Protein AF-A0A6B3SH39-F1 (afdb_monomer)

Secondary structure (DSSP, 8-state):
----HHHHHHHHSPTT-EEEE---GGGT--HHHHHHHHHHHHHHHHTTSEEEEEEEE--SSS---EEEEEEEE--

Organism: NCBI:txid2709383

Mean predicted aligned error: 3.97 Å

Sequence (75 aa):
MMRDVAKQAYEATKIGATGWMRPDATKGETLEGFQSVFHSAQAMQDAGLILIQQVHRESASGKKLIDAIQFMRAK

Foldseek 3Di:
DDDLQLVVQLVPADAQGKTKRFADVVVVGDLVNCQVSVVVVVVCVVVVQKAWDDWDADDPVVDRTTGMTMIHGND

Structure (mmCIF, N/CA/C/O backbone):
data_AF-A0A6B3SH39-F1
#
_entry.id   AF-A0A6B3SH39-F1
#
loop_
_atom_site.group_PDB
_atom_site.id
_atom_site.type_symbol
_atom_site.label_atom_id
_atom_site.label_alt_id
_atom_site.label_comp_id
_atom_site.label_asym_id
_atom_site.label_entity_id
_atom_site.label_seq_id
_atom_site.pdbx_PDB_ins_code
_atom_site.Cartn_x
_atom_site.Cartn_y
_atom_site.Cartn_z
_atom_site.occupancy
_atom_site.B_iso_or_equiv
_atom_site.auth_seq_id
_atom_site.auth_comp_id
_atom_site.auth_asym_id
_atom_site.auth_atom_id
_atom_site.pdbx_PDB_model_num
ATOM 1 N N . MET A 1 1 ? -8.667 0.099 -18.513 1.00 46.94 1 MET A N 1
ATOM 2 C CA . MET A 1 1 ? -9.014 0.704 -17.208 1.00 46.94 1 MET A CA 1
ATOM 3 C C . MET A 1 1 ? -8.045 0.123 -16.191 1.00 46.94 1 MET A C 1
ATOM 5 O O . MET A 1 1 ? -7.986 -1.095 -16.086 1.00 46.94 1 MET A O 1
ATOM 9 N N . MET A 1 2 ? -7.183 0.947 -15.591 1.00 55.66 2 MET A N 1
ATOM 10 C CA . MET A 1 2 ? -6.102 0.469 -14.718 1.00 55.66 2 MET A CA 1
ATOM 11 C C . MET A 1 2 ? -6.690 -0.039 -13.397 1.00 55.66 2 MET A C 1
ATOM 13 O O . MET A 1 2 ? -7.632 0.554 -12.873 1.00 55.66 2 MET A O 1
ATOM 17 N N . ARG A 1 3 ? -6.188 -1.171 -12.902 1.00 68.25 3 ARG A N 1
ATOM 18 C CA . ARG A 1 3 ? -6.650 -1.794 -11.659 1.00 68.25 3 ARG A CA 1
ATOM 19 C C . ARG A 1 3 ? -6.317 -0.882 -10.477 1.00 68.25 3 ARG A C 1
ATOM 21 O O . ARG A 1 3 ? -5.190 -0.411 -10.370 1.00 68.25 3 ARG A O 1
ATOM 28 N N . ASP A 1 4 ? -7.279 -0.645 -9.589 1.00 83.19 4 ASP A N 1
ATOM 29 C CA . ASP A 1 4 ? -7.042 0.141 -8.375 1.00 83.19 4 ASP A CA 1
ATOM 30 C C . ASP A 1 4 ? -6.411 -0.751 -7.295 1.00 83.19 4 ASP A C 1
ATOM 32 O O . ASP A 1 4 ? -7.097 -1.404 -6.502 1.00 83.19 4 ASP A O 1
ATOM 36 N N . VAL A 1 5 ? -5.079 -0.839 -7.328 1.00 87.31 5 VAL A N 1
ATOM 37 C CA . VAL A 1 5 ? -4.278 -1.661 -6.408 1.00 87.31 5 VAL A CA 1
ATOM 38 C C . VAL A 1 5 ? -4.516 -1.264 -4.952 1.00 87.31 5 VAL A C 1
ATOM 40 O O . VAL A 1 5 ? -4.619 -2.143 -4.096 1.00 87.31 5 VAL A O 1
ATOM 43 N N . ALA A 1 6 ? -4.647 0.038 -4.671 1.00 85.81 6 ALA A N 1
ATOM 44 C CA . ALA A 1 6 ? -4.883 0.534 -3.318 1.00 85.81 6 ALA A CA 1
ATOM 45 C C . ALA A 1 6 ? -6.236 0.050 -2.792 1.00 85.81 6 ALA A C 1
ATOM 47 O O . ALA A 1 6 ? -6.305 -0.533 -1.706 1.00 85.81 6 ALA A O 1
ATOM 48 N N . LYS A 1 7 ? -7.296 0.210 -3.593 1.00 89.81 7 LYS A N 1
ATOM 49 C CA . LYS A 1 7 ? -8.640 -0.247 -3.229 1.00 89.81 7 LYS A CA 1
ATOM 50 C C . LYS A 1 7 ? -8.698 -1.756 -3.013 1.00 89.81 7 LYS A C 1
ATOM 52 O O . LYS A 1 7 ? -9.259 -2.206 -2.020 1.00 89.81 7 LYS A O 1
ATOM 57 N N . GLN A 1 8 ? -8.093 -2.546 -3.895 1.00 91.19 8 GLN A N 1
ATOM 58 C CA . GLN A 1 8 ? -8.136 -4.004 -3.761 1.00 91.19 8 GLN A CA 1
ATOM 59 C C . GLN A 1 8 ? -7.349 -4.514 -2.559 1.00 91.19 8 GLN A C 1
ATOM 61 O O . GLN A 1 8 ? -7.824 -5.398 -1.850 1.00 91.19 8 GLN A O 1
ATOM 66 N N . ALA A 1 9 ? -6.165 -3.953 -2.307 1.00 92.81 9 ALA A N 1
ATOM 67 C CA . ALA A 1 9 ? -5.398 -4.292 -1.117 1.00 92.81 9 ALA A CA 1
ATOM 68 C C . ALA A 1 9 ? -6.176 -3.930 0.155 1.00 92.81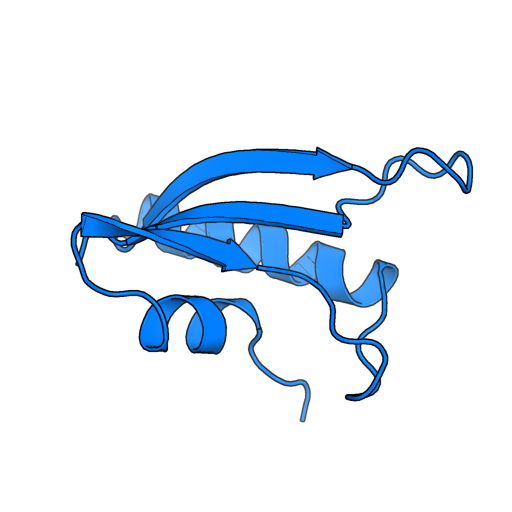 9 ALA A C 1
ATOM 70 O O . ALA A 1 9 ? -6.229 -4.726 1.093 1.00 92.81 9 ALA A O 1
ATOM 71 N N . TYR A 1 10 ? -6.824 -2.763 0.174 1.00 92.94 10 TYR A N 1
ATOM 72 C CA . TYR A 1 10 ? -7.686 -2.334 1.271 1.00 92.94 10 TYR A CA 1
ATOM 73 C C . TYR A 1 10 ? -8.859 -3.295 1.503 1.00 92.94 10 TYR A C 1
ATOM 75 O O . TYR A 1 10 ? -9.043 -3.770 2.622 1.00 92.94 10 TYR A O 1
ATOM 83 N N . GLU A 1 11 ? -9.615 -3.639 0.459 1.00 94.19 11 GLU A N 1
ATOM 84 C CA . GLU A 1 11 ? -10.771 -4.542 0.556 1.00 94.19 11 GLU A CA 1
ATOM 85 C C . GLU A 1 11 ? -10.369 -5.959 0.985 1.00 94.19 11 GLU A C 1
ATOM 87 O O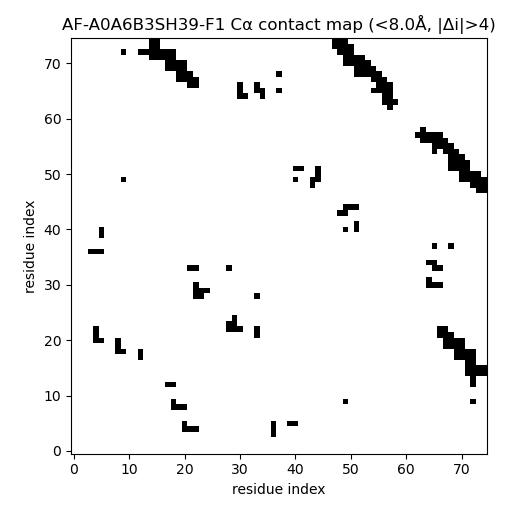 . GLU A 1 11 ? -11.082 -6.589 1.766 1.00 94.19 11 GLU A O 1
ATOM 92 N N . ALA A 1 12 ? -9.206 -6.438 0.534 1.00 94.69 12 ALA A N 1
ATOM 93 C CA . ALA A 1 12 ? -8.661 -7.738 0.921 1.00 94.69 12 ALA A CA 1
ATOM 94 C C . ALA A 1 12 ? -8.120 -7.771 2.363 1.00 94.69 12 ALA A C 1
ATOM 96 O O . ALA A 1 12 ? -7.966 -8.848 2.943 1.00 94.69 12 ALA A O 1
ATOM 97 N N . THR A 1 13 ? -7.825 -6.611 2.953 1.00 95.62 13 THR A N 1
ATOM 98 C CA . THR A 1 13 ? -7.279 -6.506 4.310 1.00 95.62 13 THR A CA 1
ATOM 99 C C . THR A 1 13 ? -8.415 -6.368 5.319 1.00 95.62 13 THR A C 1
ATOM 101 O O . THR A 1 13 ? -9.349 -5.591 5.128 1.00 95.62 13 THR A O 1
ATOM 104 N N . LYS A 1 14 ? -8.355 -7.118 6.424 1.00 96.56 14 LYS A N 1
ATOM 105 C CA . LYS A 1 14 ? -9.325 -6.993 7.524 1.00 96.56 14 LYS A CA 1
ATOM 106 C C . LYS A 1 14 ? -9.096 -5.694 8.298 1.00 96.56 14 LYS A C 1
ATOM 108 O O . LYS A 1 14 ? -7.960 -5.250 8.428 1.00 96.56 14 LYS A O 1
ATOM 113 N N . ILE A 1 15 ? -10.157 -5.110 8.851 1.00 96.88 15 ILE A N 1
ATOM 114 C CA . ILE A 1 15 ? -10.047 -3.945 9.745 1.00 96.88 15 ILE A CA 1
ATOM 115 C C . ILE A 1 15 ? -9.142 -4.304 10.934 1.00 96.88 15 ILE A C 1
ATOM 117 O O . ILE A 1 15 ? -9.260 -5.390 11.500 1.00 96.88 15 ILE A O 1
ATOM 121 N N . GLY A 1 16 ? -8.212 -3.413 11.273 1.00 95.75 16 GLY A N 1
ATOM 122 C CA . GLY A 1 16 ? -7.187 -3.604 12.302 1.00 95.75 16 GLY A CA 1
ATOM 123 C C . GLY A 1 16 ? -6.003 -4.479 11.876 1.00 95.75 16 GLY A C 1
ATOM 124 O O . GLY A 1 16 ? -5.031 -4.571 12.620 1.00 95.75 16 GLY A O 1
ATOM 125 N N . ALA A 1 17 ? -6.048 -5.112 10.699 1.00 97.25 17 ALA A N 1
ATOM 126 C CA . ALA A 1 17 ? -4.944 -5.913 10.182 1.00 97.25 17 ALA A CA 1
ATOM 127 C C . ALA A 1 17 ? -4.012 -5.088 9.287 1.00 97.25 17 ALA A C 1
ATOM 129 O O . ALA A 1 17 ? -4.392 -4.057 8.723 1.00 97.25 17 ALA A O 1
ATOM 130 N N . THR A 1 18 ? -2.791 -5.594 9.131 1.00 97.12 18 THR A N 1
ATOM 131 C CA . THR A 1 18 ? -1.786 -5.033 8.231 1.00 97.12 18 THR A CA 1
ATOM 132 C C . THR A 1 18 ? -1.824 -5.738 6.879 1.00 97.12 18 THR A C 1
ATOM 134 O O . THR A 1 18 ? -1.852 -6.967 6.807 1.00 97.12 18 THR A O 1
ATOM 137 N N . GLY A 1 19 ? -1.797 -4.949 5.811 1.00 96.12 19 GLY A N 1
ATOM 138 C CA . GLY A 1 19 ? -1.743 -5.390 4.426 1.00 96.12 19 GLY A CA 1
ATOM 139 C C . GLY A 1 19 ? -0.569 -4.772 3.672 1.00 96.12 19 GLY A C 1
ATOM 140 O O . GLY A 1 19 ? 0.142 -3.895 4.171 1.00 96.12 19 GLY A O 1
ATOM 141 N N . TRP A 1 20 ? -0.382 -5.246 2.443 1.00 96.06 20 TRP A N 1
ATOM 142 C CA . TRP A 1 20 ? 0.633 -4.748 1.521 1.00 96.06 20 TRP A CA 1
ATOM 143 C C . TRP A 1 20 ? -0.006 -4.343 0.199 1.00 96.06 20 TRP A C 1
ATOM 145 O O . TRP A 1 20 ? -0.779 -5.101 -0.384 1.00 96.06 20 TRP A O 1
ATOM 155 N N . MET A 1 21 ? 0.370 -3.171 -0.296 1.00 94.69 21 MET A N 1
ATOM 156 C CA . MET A 1 21 ? 0.174 -2.771 -1.686 1.00 94.69 21 MET A CA 1
ATOM 157 C C . MET A 1 21 ? 1.483 -3.037 -2.423 1.00 94.69 21 MET A C 1
ATOM 159 O O . MET A 1 21 ? 2.536 -2.593 -1.963 1.00 94.69 21 MET A O 1
ATOM 163 N N . ARG A 1 22 ? 1.423 -3.774 -3.533 1.00 93.81 22 ARG A N 1
ATOM 164 C CA . ARG A 1 22 ? 2.564 -4.080 -4.408 1.00 93.81 22 ARG A CA 1
ATOM 165 C C . ARG A 1 22 ? 2.087 -4.133 -5.860 1.00 93.81 22 ARG A C 1
ATOM 167 O O . ARG A 1 22 ? 0.953 -4.572 -6.064 1.00 93.81 22 ARG A O 1
ATOM 174 N N . PRO A 1 23 ? 2.914 -3.731 -6.839 1.00 90.81 23 PRO A N 1
ATOM 175 C CA . PRO A 1 23 ? 2.609 -3.965 -8.239 1.00 90.81 23 PRO A CA 1
ATOM 176 C C . PRO A 1 23 ? 2.653 -5.464 -8.554 1.00 90.81 23 PRO A C 1
ATOM 178 O O . PRO A 1 23 ? 3.548 -6.186 -8.112 1.00 90.81 23 PRO A O 1
ATOM 181 N N . ASP A 1 24 ? 1.692 -5.919 -9.345 1.00 89.50 24 ASP A N 1
ATOM 182 C CA . ASP A 1 24 ? 1.581 -7.276 -9.862 1.00 89.50 24 ASP A CA 1
ATOM 183 C C . ASP A 1 24 ? 1.885 -7.308 -11.368 1.00 89.50 24 ASP A C 1
ATOM 185 O O . ASP A 1 24 ? 1.026 -7.053 -12.222 1.00 89.50 24 ASP A O 1
ATOM 189 N N . ALA A 1 25 ? 3.125 -7.674 -11.698 1.00 86.81 25 ALA A N 1
ATOM 190 C CA . ALA A 1 25 ? 3.582 -7.798 -13.079 1.00 86.81 25 ALA A CA 1
ATOM 191 C C . ALA A 1 25 ? 2.759 -8.818 -13.890 1.00 86.81 25 ALA A C 1
ATOM 193 O O . ALA A 1 25 ? 2.602 -8.654 -15.099 1.00 86.81 25 ALA A O 1
ATOM 194 N N . THR A 1 26 ? 2.165 -9.833 -13.245 1.00 88.12 26 THR A N 1
ATOM 195 C CA . THR A 1 26 ? 1.317 -10.827 -13.933 1.00 88.12 26 THR A CA 1
ATOM 196 C C . THR A 1 26 ? 0.001 -10.230 -14.429 1.00 88.12 26 THR A C 1
ATOM 198 O O . THR A 1 26 ? -0.635 -10.777 -15.328 1.00 88.12 26 THR A O 1
ATOM 201 N N . LYS A 1 27 ? -0.390 -9.074 -13.880 1.00 85.31 27 LYS A N 1
ATOM 202 C CA . LYS A 1 27 ? -1.578 -8.305 -14.268 1.00 85.31 27 LYS A CA 1
ATOM 203 C C . LYS A 1 27 ? -1.235 -7.074 -15.106 1.00 85.31 27 LYS A C 1
ATOM 205 O O . LYS A 1 27 ? -2.103 -6.235 -15.336 1.00 85.31 27 LYS A O 1
ATOM 210 N N . GLY A 1 28 ? 0.011 -6.981 -15.577 1.00 85.38 28 GLY A N 1
ATOM 211 C CA . GLY A 1 28 ? 0.503 -5.869 -16.390 1.00 85.38 28 GLY A CA 1
ATOM 212 C C . GLY A 1 28 ? 0.779 -4.588 -15.600 1.00 85.38 28 GLY A C 1
ATOM 213 O O . GLY A 1 28 ? 0.909 -3.526 -16.203 1.00 85.38 28 GLY A O 1
ATOM 214 N N . GLU A 1 29 ? 0.852 -4.657 -14.269 1.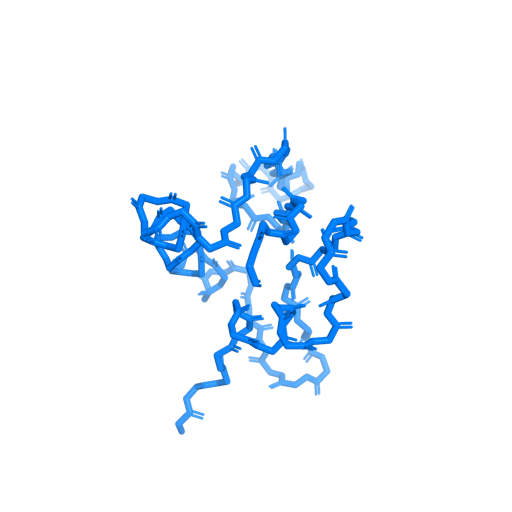00 87.19 29 GLU A N 1
ATOM 215 C CA . GLU A 1 29 ? 1.217 -3.508 -13.441 1.00 87.19 29 GLU A CA 1
ATOM 216 C C . GLU A 1 29 ? 2.735 -3.285 -13.510 1.00 87.19 29 GLU A C 1
ATOM 218 O O . GLU A 1 29 ? 3.524 -4.231 -13.472 1.00 87.19 29 GLU A O 1
ATOM 223 N N . THR A 1 30 ? 3.151 -2.024 -13.615 1.00 89.88 30 THR A N 1
ATOM 224 C CA . THR A 1 30 ? 4.566 -1.642 -13.654 1.00 89.88 30 THR A CA 1
ATOM 225 C C . THR A 1 30 ? 4.959 -0.899 -12.390 1.00 89.88 30 THR A C 1
ATOM 227 O O . THR A 1 30 ? 4.123 -0.302 -11.706 1.00 89.88 30 THR A O 1
ATOM 230 N N . LEU A 1 31 ? 6.256 -0.898 -12.097 1.00 89.12 31 LEU A N 1
ATOM 231 C CA . LEU A 1 31 ? 6.796 -0.151 -10.971 1.00 89.12 31 LEU A CA 1
ATOM 232 C C . LEU A 1 31 ? 6.595 1.361 -11.149 1.00 89.12 31 LEU A C 1
ATOM 234 O O . LEU A 1 31 ? 6.231 2.055 -10.200 1.00 89.12 31 LEU A O 1
ATOM 238 N N . GLU A 1 32 ? 6.750 1.875 -12.372 1.00 88.94 32 GLU A N 1
ATOM 239 C CA . GLU A 1 32 ? 6.427 3.266 -12.698 1.00 88.94 32 GLU A CA 1
ATOM 240 C C . GLU A 1 32 ? 4.942 3.580 -12.460 1.00 88.94 32 GLU A C 1
ATOM 242 O O . GLU A 1 32 ? 4.621 4.595 -11.844 1.00 88.94 32 GLU A O 1
ATOM 247 N N . GLY A 1 33 ? 4.034 2.693 -12.879 1.00 87.69 33 GLY A N 1
ATOM 248 C CA . GLY A 1 33 ? 2.598 2.850 -12.642 1.00 87.69 33 GLY A CA 1
ATOM 249 C C . GLY A 1 33 ? 2.235 2.805 -11.156 1.00 87.69 33 GLY A C 1
ATOM 250 O O . GLY A 1 33 ? 1.336 3.513 -10.712 1.00 87.69 33 GLY A O 1
ATOM 251 N N . PHE A 1 34 ? 2.976 2.039 -10.355 1.00 91.31 34 PHE A N 1
ATOM 252 C CA . PHE A 1 34 ? 2.754 1.950 -8.914 1.00 91.31 34 PHE A CA 1
ATOM 253 C C . PHE A 1 34 ? 3.049 3.258 -8.166 1.00 91.31 34 PHE A C 1
ATOM 255 O O . PHE A 1 34 ? 2.515 3.471 -7.079 1.00 91.31 34 PHE A O 1
ATOM 262 N N . GLN A 1 35 ? 3.815 4.190 -8.744 1.00 91.88 35 GLN A N 1
ATOM 263 C CA . GLN A 1 35 ? 4.078 5.474 -8.083 1.00 91.88 35 GLN A CA 1
ATOM 264 C C . GLN A 1 35 ? 2.793 6.283 -7.856 1.00 91.88 35 GLN A C 1
ATOM 266 O O . GLN A 1 35 ? 2.672 6.963 -6.839 1.00 91.88 35 GLN A O 1
ATOM 271 N N . SER A 1 36 ? 1.788 6.161 -8.735 1.00 90.38 36 SER A N 1
ATOM 272 C CA . SER A 1 36 ? 0.497 6.826 -8.522 1.00 90.38 36 SER A CA 1
ATOM 273 C C . SER A 1 36 ? -0.313 6.200 -7.383 1.00 90.38 36 SER A C 1
ATOM 275 O O . SER A 1 36 ? -1.110 6.888 -6.752 1.00 90.38 36 SER A O 1
ATOM 277 N N . VAL A 1 37 ? -0.088 4.915 -7.079 1.00 90.56 37 VAL A N 1
ATOM 278 C CA . VAL A 1 37 ? -0.754 4.200 -5.974 1.00 90.56 37 VAL A CA 1
ATOM 279 C C . VAL A 1 37 ? -0.335 4.778 -4.625 1.00 90.56 37 VAL A C 1
ATOM 281 O O . VAL A 1 37 ? -1.144 4.821 -3.701 1.00 90.56 37 VAL A O 1
ATOM 284 N N . PHE A 1 38 ? 0.889 5.302 -4.514 1.00 90.31 38 PHE A N 1
ATOM 285 C CA . PHE A 1 38 ? 1.326 5.999 -3.308 1.00 90.31 38 PHE A CA 1
ATOM 286 C C . PHE A 1 38 ? 0.471 7.235 -3.006 1.00 90.31 38 PHE A C 1
ATOM 288 O O . PHE A 1 38 ? 0.053 7.416 -1.865 1.00 90.31 38 PHE A O 1
ATOM 295 N N . HIS A 1 39 ? 0.130 8.033 -4.020 1.00 90.62 39 HIS A N 1
ATOM 296 C CA . HIS A 1 39 ? -0.759 9.184 -3.840 1.00 90.62 39 HIS A CA 1
ATOM 297 C C . HIS A 1 39 ? -2.166 8.763 -3.403 1.00 90.62 39 HIS A C 1
ATOM 299 O O . HIS A 1 39 ? -2.747 9.380 -2.512 1.00 90.62 39 HIS A O 1
ATOM 305 N N . SER A 1 40 ? -2.697 7.674 -3.966 1.00 91.62 40 SER A N 1
ATOM 306 C CA . SER A 1 40 ? -3.971 7.104 -3.517 1.00 91.62 40 SER A CA 1
ATOM 307 C C . SER A 1 40 ? -3.902 6.624 -2.065 1.00 91.62 40 SER A C 1
ATOM 309 O O . SER A 1 40 ? -4.805 6.914 -1.286 1.00 91.62 40 SER A O 1
ATOM 311 N N . ALA A 1 41 ? -2.819 5.950 -1.667 1.00 92.75 41 ALA A N 1
ATOM 312 C CA . ALA A 1 41 ? -2.617 5.505 -0.290 1.00 92.75 41 ALA A CA 1
ATOM 313 C C . ALA A 1 41 ? -2.522 6.688 0.691 1.00 92.75 41 ALA A C 1
ATOM 315 O O . ALA A 1 41 ? -3.093 6.621 1.778 1.00 92.75 41 ALA A O 1
ATOM 316 N N . GLN A 1 42 ? -1.866 7.787 0.303 1.00 94.44 42 GLN A N 1
ATOM 317 C CA . GLN A 1 42 ? -1.842 9.023 1.094 1.00 94.44 42 GLN A CA 1
ATOM 318 C C . GLN A 1 42 ? -3.249 9.598 1.271 1.00 94.44 42 GLN A C 1
ATOM 320 O O . GLN A 1 42 ? -3.667 9.823 2.400 1.00 94.44 42 GLN A O 1
ATOM 325 N N . ALA A 1 43 ? -4.025 9.717 0.190 1.00 94.50 43 ALA A N 1
ATOM 326 C CA . ALA A 1 43 ? -5.406 10.193 0.274 1.00 94.50 43 ALA A CA 1
ATOM 327 C C . ALA A 1 43 ? -6.283 9.295 1.170 1.00 94.50 43 ALA A C 1
ATOM 329 O O . ALA A 1 43 ? -7.128 9.783 1.919 1.00 94.50 43 ALA A O 1
ATOM 330 N N . MET A 1 44 ? -6.067 7.975 1.139 1.00 94.56 44 MET A N 1
ATOM 331 C CA . MET A 1 44 ? -6.750 7.036 2.036 1.00 94.56 44 MET A CA 1
ATOM 332 C C . MET A 1 44 ? -6.332 7.213 3.499 1.00 94.56 44 MET A C 1
ATOM 334 O O . MET A 1 44 ? -7.168 7.059 4.392 1.00 94.56 44 MET A O 1
ATOM 338 N N . GLN A 1 45 ? -5.062 7.526 3.756 1.00 96.12 45 GLN A N 1
ATOM 339 C CA . GLN A 1 45 ? -4.591 7.843 5.100 1.00 96.12 45 GLN A CA 1
ATOM 340 C C . GLN A 1 45 ? -5.196 9.152 5.607 1.00 96.12 45 GLN A C 1
ATOM 342 O O . GLN A 1 45 ? -5.684 9.192 6.734 1.00 96.12 45 GLN A O 1
ATOM 347 N N . ASP A 1 46 ? -5.233 10.187 4.771 1.00 96.75 46 ASP A N 1
ATOM 348 C CA . ASP A 1 46 ? -5.816 11.487 5.116 1.00 96.75 46 ASP A CA 1
ATOM 349 C C . ASP A 1 46 ? -7.324 11.371 5.395 1.00 96.75 46 ASP A C 1
ATOM 351 O O . ASP A 1 46 ? -7.857 12.025 6.290 1.00 96.75 46 ASP A O 1
ATOM 355 N N . ALA A 1 47 ? -8.013 10.460 4.699 1.00 95.19 47 ALA A N 1
ATOM 356 C CA . ALA A 1 47 ? -9.405 10.094 4.972 1.00 95.19 47 ALA A CA 1
ATOM 357 C C . ALA A 1 47 ? -9.588 9.208 6.229 1.00 95.19 47 ALA A C 1
ATOM 359 O O . ALA A 1 47 ? -10.717 8.881 6.616 1.00 95.19 47 ALA A O 1
ATOM 360 N N . GLY A 1 48 ? -8.495 8.780 6.868 1.00 96.12 48 GLY A N 1
ATOM 361 C CA . GLY A 1 48 ? -8.498 7.895 8.033 1.00 96.12 48 GLY A CA 1
ATOM 362 C C . GLY A 1 48 ? -8.984 6.474 7.733 1.00 96.12 48 GLY A C 1
ATOM 363 O O . GLY A 1 48 ? -9.514 5.815 8.628 1.00 96.12 48 GLY A O 1
ATOM 364 N N . LEU A 1 49 ? -8.872 6.020 6.480 1.00 96.31 49 LEU A N 1
ATOM 365 C CA . LEU A 1 49 ? -9.224 4.659 6.053 1.00 96.31 49 LEU A CA 1
ATOM 366 C C . LEU A 1 49 ? -8.091 3.673 6.338 1.00 96.31 49 LEU A C 1
ATOM 368 O O . LEU A 1 49 ? -8.335 2.522 6.703 1.00 96.31 49 L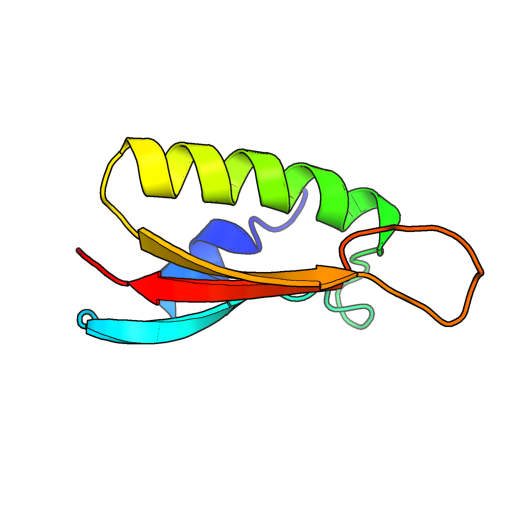EU A O 1
ATOM 372 N N . ILE A 1 50 ? -6.848 4.125 6.181 1.00 97.31 50 ILE A N 1
ATOM 373 C CA . ILE A 1 50 ? -5.645 3.338 6.449 1.00 97.31 50 ILE A CA 1
ATOM 374 C C . ILE A 1 50 ? -4.645 4.138 7.278 1.00 97.31 50 ILE A C 1
ATOM 376 O O . ILE A 1 50 ? -4.738 5.356 7.388 1.00 97.31 50 ILE A O 1
ATOM 380 N N . LEU A 1 51 ? -3.652 3.444 7.817 1.00 97.25 51 LEU A N 1
ATOM 381 C CA . LEU A 1 51 ? -2.459 4.034 8.401 1.00 97.25 51 LEU A CA 1
ATOM 382 C C . LEU A 1 51 ? -1.244 3.456 7.675 1.00 97.25 51 LEU A C 1
ATOM 384 O O . LEU A 1 51 ? -0.996 2.252 7.777 1.00 97.25 51 LEU A O 1
ATOM 388 N N . ILE A 1 52 ? -0.506 4.271 6.921 1.00 96.88 52 ILE A N 1
ATOM 389 C CA . ILE A 1 52 ? 0.723 3.824 6.259 1.00 96.88 52 ILE A CA 1
ATOM 390 C C . ILE A 1 52 ? 1.773 3.588 7.343 1.00 96.88 52 ILE A C 1
ATOM 392 O O . ILE A 1 52 ? 2.099 4.483 8.118 1.00 96.88 52 ILE A O 1
ATOM 396 N N . GLN A 1 53 ? 2.299 2.368 7.393 1.00 96.88 53 GLN A N 1
ATOM 397 C CA . GLN A 1 53 ? 3.318 1.975 8.364 1.00 96.88 53 GLN A CA 1
ATOM 398 C C . GLN A 1 53 ? 4.719 2.063 7.768 1.00 96.88 53 GLN A C 1
ATOM 400 O O . GLN A 1 53 ? 5.645 2.536 8.421 1.00 96.88 53 GLN A O 1
ATOM 405 N N . GLN A 1 54 ? 4.877 1.626 6.518 1.00 95.88 54 GLN A N 1
ATOM 406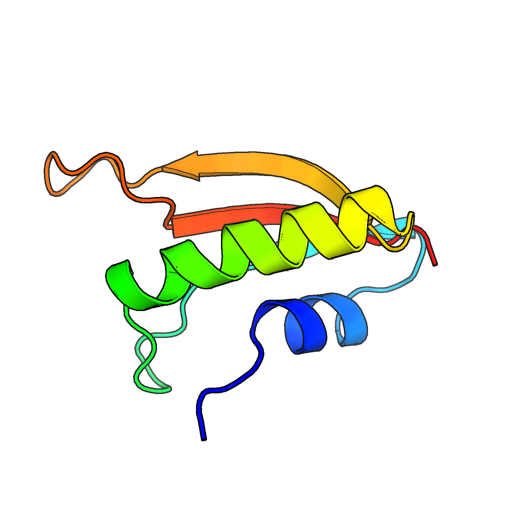 C CA . GLN A 1 54 ? 6.176 1.580 5.861 1.00 95.88 54 GLN A CA 1
ATOM 407 C C . GLN A 1 54 ? 6.033 1.762 4.351 1.00 95.88 54 GLN A C 1
ATOM 409 O O . GLN A 1 54 ? 5.104 1.249 3.731 1.00 95.88 54 GLN A O 1
ATOM 414 N N . VAL A 1 55 ? 6.997 2.459 3.753 1.00 94.88 55 VAL A N 1
ATOM 415 C CA . VAL A 1 55 ? 7.149 2.575 2.299 1.00 94.88 55 VAL A CA 1
ATOM 416 C C . VAL A 1 55 ? 8.482 1.945 1.925 1.00 94.88 55 VAL A C 1
ATOM 418 O O . VAL A 1 55 ? 9.532 2.398 2.385 1.00 94.88 55 VAL A O 1
ATOM 421 N N . HIS A 1 56 ? 8.439 0.895 1.113 1.00 94.12 56 HIS A N 1
ATOM 422 C CA . HIS A 1 56 ? 9.630 0.284 0.540 1.00 94.12 56 HIS A CA 1
ATOM 423 C C . HIS A 1 56 ? 9.948 0.945 -0.803 1.00 94.12 56 HIS A C 1
ATOM 425 O O . HIS A 1 56 ? 9.051 1.402 -1.518 1.00 94.12 56 HIS A O 1
ATOM 431 N N . ARG A 1 57 ? 11.240 1.059 -1.103 1.00 91.50 57 ARG A N 1
ATOM 432 C CA . ARG A 1 57 ? 11.727 1.585 -2.374 1.00 91.50 57 ARG A CA 1
ATOM 433 C C . ARG A 1 57 ? 12.657 0.562 -2.992 1.00 91.50 57 ARG A C 1
ATOM 435 O O . ARG A 1 57 ? 13.517 0.019 -2.301 1.00 91.50 57 ARG A O 1
ATOM 442 N N . GLU A 1 58 ? 12.491 0.356 -4.286 1.00 85.88 58 GLU A N 1
ATOM 443 C CA . GLU A 1 58 ? 13.349 -0.493 -5.086 1.00 85.88 58 GLU A CA 1
ATOM 444 C C . GLU A 1 58 ? 14.802 -0.010 -4.967 1.00 85.88 58 GLU A C 1
ATOM 446 O O . GLU A 1 58 ? 15.097 1.186 -5.043 1.00 85.88 58 GLU A O 1
ATOM 451 N N . SER A 1 59 ? 15.718 -0.949 -4.751 1.00 77.06 59 SER A N 1
ATOM 452 C CA . SER A 1 59 ? 17.153 -0.683 -4.627 1.00 77.06 59 SER A CA 1
ATOM 453 C C . SER A 1 59 ? 17.977 -1.276 -5.772 1.00 77.06 59 SER A C 1
ATOM 455 O O . SER A 1 59 ? 19.157 -0.957 -5.892 1.00 77.06 59 SER A O 1
ATOM 457 N N . ALA A 1 60 ? 17.373 -2.109 -6.625 1.00 73.44 60 ALA A N 1
ATOM 458 C CA . ALA A 1 60 ? 18.086 -2.905 -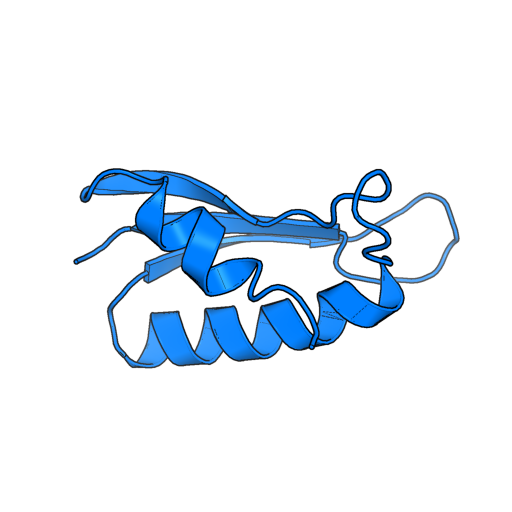7.621 1.00 73.44 60 ALA A CA 1
ATOM 459 C C . ALA A 1 60 ? 18.435 -2.117 -8.894 1.00 73.44 60 ALA A C 1
ATOM 461 O O . ALA A 1 60 ? 19.561 -2.205 -9.377 1.00 73.44 60 ALA A O 1
ATOM 462 N N . SER A 1 61 ? 17.509 -1.317 -9.427 1.00 67.81 61 SER A N 1
ATOM 463 C CA . SER A 1 61 ? 17.712 -0.553 -10.668 1.00 67.81 61 SER A CA 1
ATOM 464 C C . SER A 1 61 ? 18.474 0.768 -10.490 1.00 67.81 61 SER A C 1
ATOM 466 O O . SER A 1 61 ? 18.718 1.480 -11.464 1.00 67.81 61 SER A O 1
ATOM 468 N N . GLY A 1 62 ? 18.802 1.149 -9.250 1.00 68.69 62 GLY A N 1
ATOM 469 C CA . GLY A 1 62 ? 19.324 2.478 -8.910 1.00 68.69 62 GLY A CA 1
ATOM 470 C C . GLY A 1 62 ? 18.275 3.601 -8.969 1.00 68.69 62 GLY A C 1
ATOM 471 O O . GLY A 1 62 ? 18.555 4.721 -8.531 1.00 68.69 62 GLY A O 1
ATOM 472 N N . LYS A 1 63 ? 17.052 3.327 -9.446 1.00 68.31 63 LYS A N 1
ATOM 473 C CA . LYS A 1 63 ? 15.920 4.255 -9.354 1.00 68.31 63 LYS A CA 1
ATOM 474 C C . LYS A 1 63 ? 15.272 4.123 -7.972 1.00 68.31 63 LYS A C 1
ATOM 476 O O . LYS A 1 63 ? 14.947 3.028 -7.540 1.00 68.31 63 LYS A O 1
ATOM 481 N N . LYS A 1 64 ? 15.028 5.242 -7.280 1.00 81.50 64 LYS A N 1
ATOM 482 C CA . LYS A 1 64 ? 14.372 5.270 -5.951 1.00 81.50 64 LYS A CA 1
ATOM 483 C C . LYS A 1 64 ? 12.841 5.179 -6.053 1.00 81.50 64 LYS A C 1
ATOM 485 O O . LYS A 1 64 ? 12.136 5.988 -5.445 1.00 81.50 64 LYS A O 1
ATOM 490 N N . LEU A 1 65 ? 12.336 4.252 -6.863 1.00 89.50 65 LEU A N 1
ATOM 491 C CA . LEU A 1 65 ? 10.898 4.054 -7.062 1.00 89.50 65 LEU A CA 1
ATOM 492 C C . LEU A 1 65 ? 10.302 3.269 -5.898 1.00 89.50 65 LEU A C 1
ATOM 494 O O . LEU A 1 65 ? 10.952 2.399 -5.334 1.00 89.50 65 LEU A O 1
ATOM 498 N N . ILE A 1 66 ? 9.064 3.576 -5.527 1.00 92.25 66 ILE A N 1
ATOM 499 C CA . ILE A 1 66 ? 8.318 2.824 -4.515 1.00 92.25 66 ILE A CA 1
ATOM 500 C C . ILE A 1 66 ? 7.869 1.498 -5.130 1.00 92.25 66 ILE A C 1
ATOM 502 O O . ILE A 1 66 ? 7.272 1.509 -6.197 1.00 92.25 66 ILE A O 1
ATOM 506 N N . ASP A 1 67 ? 8.113 0.373 -4.472 1.00 92.31 67 ASP A N 1
ATOM 507 C CA . ASP A 1 67 ? 7.712 -0.973 -4.922 1.00 92.31 67 ASP A CA 1
ATOM 508 C C . ASP A 1 67 ? 6.756 -1.665 -3.940 1.00 92.31 67 ASP A C 1
ATOM 510 O O . A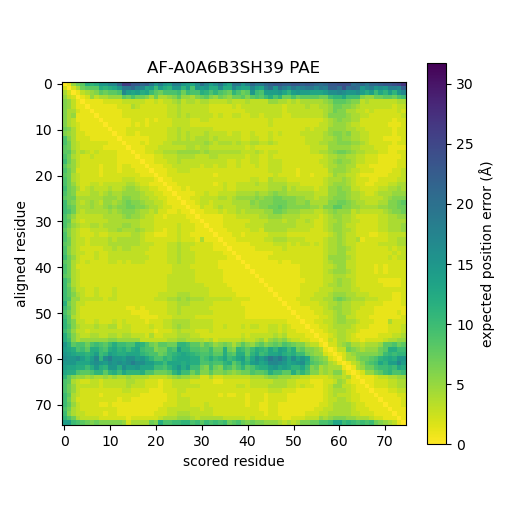SP A 1 67 ? 6.088 -2.635 -4.298 1.00 92.31 67 ASP A O 1
ATOM 514 N N . ALA A 1 68 ? 6.645 -1.166 -2.707 1.00 95.00 68 ALA A N 1
ATOM 515 C CA . ALA A 1 68 ? 5.666 -1.655 -1.754 1.00 95.00 68 ALA A CA 1
ATOM 516 C C . ALA A 1 68 ? 5.255 -0.594 -0.731 1.00 95.00 68 ALA A C 1
ATOM 518 O O . ALA A 1 68 ? 6.059 0.226 -0.287 1.00 95.00 68 ALA A O 1
ATOM 519 N N . ILE A 1 69 ? 3.997 -0.662 -0.298 1.00 96.19 69 ILE A N 1
ATOM 520 C CA . ILE A 1 69 ? 3.464 0.144 0.804 1.00 96.19 69 ILE A CA 1
ATOM 521 C C . ILE A 1 69 ? 2.817 -0.807 1.803 1.00 96.19 69 ILE A C 1
ATOM 523 O O . ILE A 1 69 ? 1.896 -1.548 1.457 1.00 96.19 69 ILE A O 1
ATOM 527 N N . GLN A 1 70 ? 3.298 -0.793 3.039 1.00 97.38 70 GLN A N 1
ATOM 528 C CA . GLN A 1 70 ? 2.663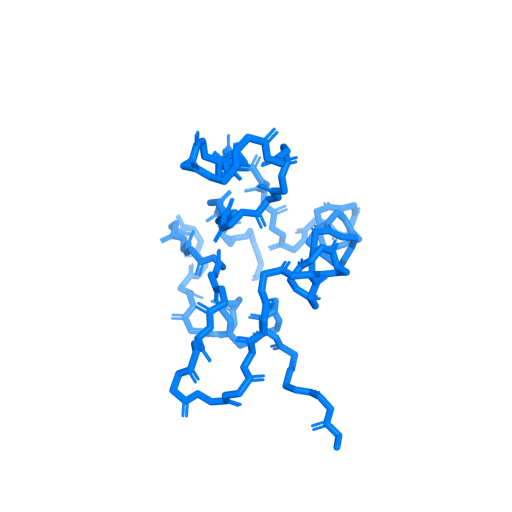 -1.477 4.153 1.00 97.38 70 GLN A CA 1
ATOM 529 C C . GLN A 1 70 ? 1.690 -0.523 4.831 1.00 97.38 70 GLN A C 1
ATOM 531 O O . GLN A 1 70 ? 2.042 0.616 5.150 1.00 97.38 70 GLN A O 1
ATOM 536 N N . PHE A 1 71 ? 0.480 -0.995 5.090 1.00 97.62 71 PHE A N 1
ATOM 537 C CA . PHE A 1 71 ? -0.543 -0.203 5.754 1.00 97.62 71 PHE A CA 1
ATOM 538 C C . PHE A 1 71 ? -1.337 -1.059 6.731 1.00 97.62 71 PHE A C 1
ATOM 540 O O . PHE A 1 71 ? -1.492 -2.259 6.530 1.00 97.62 71 PHE A O 1
ATOM 547 N N . MET A 1 72 ? -1.883 -0.433 7.765 1.00 97.56 72 MET A N 1
ATOM 548 C CA . MET A 1 72 ? -2.943 -1.009 8.584 1.00 97.56 72 MET A CA 1
ATOM 549 C C . MET A 1 72 ? -4.283 -0.472 8.107 1.00 97.56 72 MET A C 1
ATOM 551 O O . MET A 1 72 ? -4.419 0.728 7.867 1.00 97.56 72 MET A O 1
ATOM 555 N N . ARG A 1 73 ? -5.288 -1.336 7.992 1.00 97.44 73 ARG A N 1
ATOM 556 C CA . ARG A 1 73 ? -6.650 -0.897 7.692 1.00 97.44 73 ARG A CA 1
ATOM 557 C C . ARG A 1 73 ? -7.320 -0.369 8.959 1.00 97.44 73 ARG A C 1
ATOM 559 O O . ARG A 1 73 ? -7.448 -1.106 9.931 1.00 97.44 73 ARG A O 1
ATOM 566 N N . ALA A 1 74 ? -7.759 0.885 8.949 1.00 94.38 74 ALA A N 1
ATOM 567 C CA . ALA A 1 74 ? -8.365 1.533 10.111 1.00 94.38 74 ALA A CA 1
ATOM 568 C C . ALA A 1 74 ? -9.902 1.437 10.134 1.00 94.38 74 ALA A C 1
ATOM 570 O O . ALA A 1 74 ? -10.484 1.408 11.2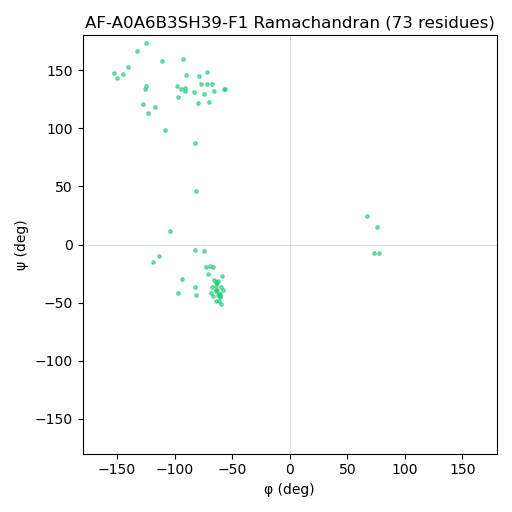16 1.00 94.38 74 ALA A O 1
ATOM 571 N N . LYS A 1 75 ? -10.554 1.378 8.966 1.00 90.19 75 LYS A N 1
ATOM 572 C CA . LYS A 1 75 ? -12.019 1.316 8.796 1.00 90.19 75 LYS A CA 1
ATOM 573 C C . LYS A 1 75 ? -12.408 0.322 7.712 1.00 90.19 75 LYS A C 1
ATOM 575 O O . LYS A 1 75 ? -11.512 -0.058 6.936 1.00 90.19 75 LYS A O 1
#

Solvent-accessible surface area (backbone atoms only — not comparable to full-atom values): 4291 Å² total; per-residue (Å²): 133,85,81,60,55,54,61,51,35,52,72,74,34,51,68,78,32,76,38,63,39,61,62,45,62,92,78,71,40,40,58,77,64,37,50,59,40,54,58,53,47,50,54,36,32,76,72,54,38,32,42,80,75,45,76,45,56,44,73,83,84,76,49,85,43,46,52,34,37,35,29,31,27,64,95

Nearest PDB structures (foldseek):
  8ipb-assembly1_ba  TM=3.378E-01  e=5.194E-01  Triticum aestivum
  5b0a-assembly1_A  TM=4.078E-01  e=6.148E+00  Cannabis sativa
  2xsf-assembly1_A  TM=2.899E-01  e=5.761E+00  Mus musculus

pLDDT: mean 89.76, std 9.58, range [46.94, 97.62]

Radius of gyration: 11.97 Å; Cα contacts (8 Å, |Δi|>4): 121; chains: 1; bounding box: 31×22×30 Å